Protein AF-A0AAP4Q6Q7-F1 (afdb_monomer)

Secondary structure (DSSP, 8-state):
---EEEEETTEEEEEES-HHHHHHHHHHHHTT-TTEEEEEPPGGGS-HHHHHHHHHHHHHHHHHHHHHHHHH---HHHHHHHHHHHHHHHHHHHHHHHHTT---

Radius of gyration: 18.15 Å; Cα contacts (8 Å, |Δi|>4): 97; chains: 1; bounding box: 39×27×50 Å

Organism: Bacillus thuringiensis (NCBI:txid1428)

Foldseek 3Di:
DWKKAKDAPNHGPDIDPDPVVQVVVCVVCCVPPVRIDIDIDDLVRDDLVRNLVVLVVVLVVLVVVLVVCVVPHPDPPVNPVSVVVSVVSVVVSVVSCVVVVVDD

Mean predicted aligned error: 6.42 Å

Solvent-accessible surface area (backbone atoms only — not comparable to full-atom values): 6035 Å² total; per-residue (Å²): 104,66,44,26,30,38,28,45,94,88,42,76,76,47,77,32,78,44,70,66,59,45,49,53,56,43,59,72,47,42,84,82,36,81,68,58,43,75,44,76,56,54,76,91,74,46,52,75,68,57,42,47,53,34,50,52,44,48,44,49,57,51,48,57,49,50,54,52,43,60,76,73,43,96,54,69,71,71,50,52,62,55,46,53,53,43,53,54,51,49,52,52,50,56,52,50,34,65,73,72,67,60,72,130

Nearest PDB structures (foldseek):
  6wa9-assembly1_M  TM=8.456E-01  e=3.465E+00  Chlamydia pneumoniae
  5j0k-assembly1_A  TM=7.511E-01  e=2.361E+00  synthetic construct
  8cwy-assembly1_R  TM=7.499E-01  e=4.474E+00  synthetic construct
  6b87-assembly2_B-3  TM=9.171E-01  e=9.039E+00  synthetic construct
  6wa9-assembly1_L  TM=6.561E-01  e=5.420E+00  Chlamydia pneumoniae

Sequence (104 aa):
MKKYGIVKNGVILERFSDRDEMKREFIKRREEDRELWGRELKFDELLEDEKLEVMEERLKGIRDFLDFAHENYDGRTIQTHTRIYADELQWSIEHAKRNTGHKK

Structure (mmCIF, N/CA/C/O backbone):
data_AF-A0AAP4Q6Q7-F1
#
_entry.id   AF-A0AAP4Q6Q7-F1
#
loop_
_atom_site.group_PDB
_atom_site.id
_atom_site.type_symbol
_atom_site.label_atom_id
_atom_site.label_alt_id
_atom_site.label_comp_id
_atom_site.label_asym_id
_atom_site.label_entity_id
_atom_site.label_seq_id
_atom_site.pdbx_PDB_ins_code
_atom_site.Cartn_x
_atom_site.Cartn_y
_atom_site.Cartn_z
_atom_site.occupancy
_atom_site.B_iso_or_equiv
_atom_site.auth_seq_id
_atom_site.auth_comp_id
_atom_site.auth_asym_id
_atom_site.auth_atom_id
_atom_site.pdbx_PDB_model_num
ATOM 1 N N . MET A 1 1 ? 5.871 0.354 0.349 1.00 83.75 1 MET A N 1
ATOM 2 C CA . MET A 1 1 ? 5.238 0.925 1.555 1.00 83.75 1 MET A CA 1
ATOM 3 C C . MET A 1 1 ? 4.214 -0.077 2.041 1.00 83.75 1 MET A C 1
ATOM 5 O O . MET A 1 1 ? 3.614 -0.754 1.215 1.00 83.75 1 MET A O 1
ATOM 9 N N . LYS A 1 2 ? 4.083 -0.240 3.355 1.00 89.81 2 LYS A N 1
ATOM 10 C CA . LYS A 1 2 ? 3.107 -1.144 3.973 1.00 89.81 2 LYS A CA 1
ATOM 11 C C . LYS A 1 2 ? 2.123 -0.303 4.769 1.00 89.81 2 LYS A C 1
ATOM 13 O O . LYS A 1 2 ? 2.525 0.718 5.319 1.00 89.81 2 LYS A O 1
ATOM 18 N N . LYS A 1 3 ? 0.871 -0.740 4.829 1.00 94.56 3 LYS A N 1
ATOM 19 C CA . LYS A 1 3 ? -0.172 -0.120 5.645 1.00 94.56 3 LYS A CA 1
ATOM 20 C C . LYS A 1 3 ? -0.489 -1.032 6.817 1.00 94.56 3 LYS A C 1
ATOM 22 O O . LYS A 1 3 ? -0.425 -2.258 6.704 1.00 94.56 3 LYS A O 1
ATOM 27 N N . TYR A 1 4 ? -0.803 -0.431 7.949 1.00 96.38 4 TYR A N 1
ATOM 28 C CA . TYR A 1 4 ? -1.066 -1.134 9.194 1.00 96.38 4 TYR A CA 1
ATOM 29 C C . TYR A 1 4 ? -2.436 -0.740 9.718 1.00 96.38 4 TYR A C 1
ATOM 31 O O . TYR A 1 4 ? -2.946 0.330 9.404 1.00 96.38 4 TYR A O 1
ATOM 39 N N . GLY A 1 5 ? -3.037 -1.598 10.527 1.00 95.69 5 GLY A N 1
ATOM 40 C CA . GLY A 1 5 ? -4.312 -1.294 11.146 1.00 95.69 5 GLY A CA 1
ATOM 41 C C . GLY A 1 5 ? -4.477 -1.965 12.493 1.00 95.69 5 GLY A C 1
ATOM 42 O O . GLY A 1 5 ? -3.873 -3.006 12.773 1.00 95.69 5 GLY A O 1
ATOM 43 N N . ILE A 1 6 ? -5.316 -1.343 13.314 1.00 95.50 6 ILE A N 1
ATOM 44 C CA . ILE A 1 6 ? -5.834 -1.925 14.548 1.00 95.50 6 ILE A CA 1
ATOM 45 C C . ILE A 1 6 ? -7.197 -2.529 14.224 1.00 95.50 6 ILE A C 1
ATOM 47 O O . ILE A 1 6 ? -8.068 -1.870 13.654 1.00 95.50 6 ILE A O 1
ATOM 51 N N . VAL A 1 7 ? -7.367 -3.800 14.568 1.00 94.06 7 VAL A N 1
ATOM 52 C CA . VAL A 1 7 ? -8.500 -4.628 14.161 1.00 94.06 7 VAL A CA 1
ATOM 53 C C . VAL A 1 7 ? -9.146 -5.241 15.397 1.00 94.06 7 VAL A C 1
ATOM 55 O O . VAL A 1 7 ? -8.444 -5.690 16.302 1.00 94.06 7 VAL A O 1
ATOM 58 N N . LYS A 1 8 ? -10.478 -5.306 15.418 1.00 92.75 8 LYS A N 1
ATOM 59 C CA . LYS A 1 8 ? -11.259 -6.020 16.435 1.00 92.75 8 LYS A CA 1
ATOM 60 C C . LYS A 1 8 ? -12.290 -6.900 15.750 1.00 92.75 8 LYS A C 1
ATOM 62 O O . LYS A 1 8 ? -13.054 -6.405 14.928 1.00 92.75 8 LYS A O 1
ATOM 67 N N . ASN A 1 9 ? -12.310 -8.195 16.063 1.00 89.44 9 ASN A N 1
ATOM 68 C CA . ASN A 1 9 ? -13.281 -9.146 15.499 1.00 89.44 9 ASN A CA 1
ATOM 69 C C . ASN A 1 9 ? -13.386 -9.079 13.958 1.00 89.44 9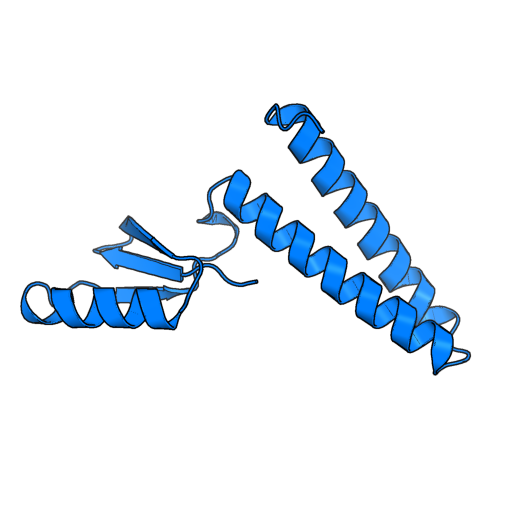 ASN A C 1
ATOM 71 O O . ASN A 1 9 ? -14.467 -9.155 13.386 1.00 89.44 9 ASN A O 1
ATOM 75 N N . GLY A 1 10 ? -12.246 -8.890 13.283 1.00 85.00 10 GLY A N 1
ATOM 76 C CA . GLY A 1 10 ? -12.166 -8.768 11.822 1.00 85.00 10 GLY A CA 1
ATOM 77 C C . GLY A 1 10 ? -12.479 -7.376 11.256 1.00 85.00 10 GLY A C 1
ATOM 78 O O . GLY A 1 10 ? -12.231 -7.147 10.077 1.00 85.00 10 GLY A O 1
ATOM 79 N N . VAL A 1 11 ? -12.949 -6.430 12.072 1.00 91.31 11 VAL A N 1
ATOM 80 C CA . VAL A 1 11 ? -13.248 -5.052 11.657 1.00 91.31 11 VAL A CA 1
ATOM 81 C C . VAL A 1 11 ? -12.031 -4.158 11.862 1.00 91.31 11 VAL A C 1
ATOM 83 O O . VAL A 1 11 ? -11.473 -4.101 12.958 1.00 91.31 11 VAL A O 1
ATOM 86 N N . ILE A 1 12 ? -11.627 -3.442 10.811 1.00 94.88 12 ILE A N 1
ATOM 87 C CA . ILE A 1 12 ? -10.550 -2.447 10.870 1.00 94.88 12 ILE A CA 1
ATOM 88 C C . ILE A 1 12 ? -11.099 -1.194 11.544 1.00 94.88 12 ILE A C 1
ATOM 90 O O . ILE A 1 12 ? -11.974 -0.527 10.994 1.00 94.88 12 ILE A O 1
ATOM 94 N N . LEU A 1 13 ? -10.585 -0.887 12.731 1.00 93.94 13 LEU A N 1
ATOM 95 C CA . LEU A 1 13 ? -10.996 0.280 13.508 1.00 93.94 13 LEU A CA 1
ATOM 96 C C . LEU A 1 13 ? -10.212 1.526 13.101 1.00 93.94 13 LEU A C 1
ATOM 98 O O . LEU A 1 13 ? -10.777 2.611 13.018 1.00 93.94 13 LEU A O 1
ATOM 102 N N . GLU A 1 14 ? -8.916 1.368 12.838 1.00 94.38 14 GLU A N 1
ATOM 103 C CA . GLU A 1 14 ? -8.021 2.480 12.525 1.00 94.38 14 GLU A CA 1
ATOM 104 C C . GLU A 1 14 ? -6.886 2.021 11.609 1.00 94.38 14 GLU A C 1
ATOM 106 O O . GLU A 1 14 ? -6.464 0.861 11.677 1.00 94.38 14 GLU A O 1
ATOM 111 N N . ARG A 1 15 ? -6.416 2.925 10.742 1.00 95.50 15 ARG A N 1
ATOM 112 C CA . ARG A 1 15 ? -5.398 2.678 9.712 1.00 95.50 15 ARG A CA 1
ATOM 113 C C . ARG A 1 15 ? -4.203 3.599 9.919 1.00 95.50 15 ARG A C 1
ATOM 115 O O . ARG A 1 15 ? -4.370 4.749 10.306 1.00 95.50 15 ARG A O 1
ATOM 122 N N . PHE A 1 16 ? -3.015 3.089 9.624 1.00 95.06 16 PHE A N 1
ATOM 123 C CA . PHE A 1 16 ? -1.742 3.759 9.853 1.00 95.06 16 PHE A CA 1
ATOM 124 C C . PHE A 1 16 ? -0.789 3.532 8.681 1.00 95.06 16 PHE A C 1
ATOM 126 O O . PHE A 1 16 ? -0.664 2.421 8.153 1.00 95.06 16 PHE A O 1
ATOM 133 N N . SER A 1 17 ? -0.053 4.582 8.328 1.00 93.06 17 SER A N 1
ATOM 134 C CA . SER A 1 17 ? 1.063 4.509 7.378 1.00 93.06 17 SER A CA 1
ATOM 135 C C . SER A 1 17 ? 2.371 4.074 8.048 1.00 93.06 17 SER A C 1
ATOM 137 O O . SER A 1 17 ? 3.242 3.517 7.382 1.00 93.06 17 SER A O 1
ATOM 139 N N . ASP A 1 18 ? 2.500 4.295 9.359 1.00 93.50 18 ASP A N 1
ATOM 140 C CA . ASP A 1 18 ? 3.697 4.000 10.145 1.00 93.50 18 ASP A CA 1
ATOM 141 C C . ASP A 1 18 ? 3.453 2.857 11.149 1.00 93.50 18 ASP A C 1
ATOM 143 O O . ASP A 1 18 ? 2.441 2.799 11.856 1.00 93.50 18 ASP A O 1
ATOM 147 N N . ARG A 1 19 ? 4.397 1.911 11.209 1.00 92.62 19 ARG A N 1
ATOM 148 C CA . ARG A 1 19 ? 4.283 0.727 12.071 1.00 92.62 19 ARG A CA 1
ATOM 149 C C . ARG A 1 19 ? 4.424 1.072 13.550 1.00 92.62 19 ARG A C 1
ATOM 151 O O . ARG A 1 19 ? 3.778 0.438 14.385 1.00 92.62 19 ARG A O 1
ATOM 158 N N . ASP A 1 20 ? 5.313 1.995 13.879 1.00 94.12 20 ASP A N 1
ATOM 159 C CA . ASP A 1 20 ? 5.637 2.358 15.253 1.00 94.12 20 ASP A CA 1
ATOM 160 C C . ASP A 1 20 ? 4.575 3.292 15.836 1.00 94.12 20 ASP A C 1
ATOM 162 O O . ASP A 1 20 ? 4.255 3.202 17.021 1.00 94.12 20 ASP A O 1
ATOM 166 N N . GLU A 1 21 ? 3.946 4.125 15.010 1.00 95.06 21 GLU A N 1
ATOM 167 C CA . GLU A 1 21 ? 2.698 4.811 15.344 1.00 95.06 21 GLU A CA 1
ATOM 168 C C . GLU A 1 21 ? 1.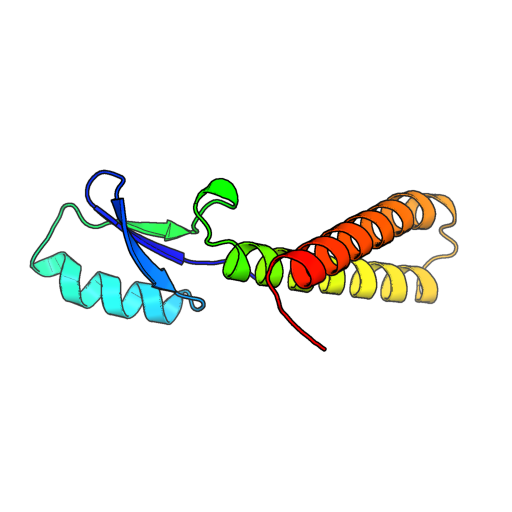581 3.818 15.683 1.00 95.06 21 GLU A C 1
ATOM 170 O O . GLU A 1 21 ? 1.057 3.861 16.797 1.00 95.06 21 GLU A O 1
ATOM 175 N N . MET A 1 22 ? 1.304 2.855 14.795 1.00 95.62 22 MET A N 1
ATOM 176 C CA . MET A 1 22 ? 0.296 1.822 15.050 1.00 95.62 22 MET A CA 1
ATOM 177 C C . MET A 1 22 ? 0.581 1.063 16.349 1.00 95.62 22 MET A C 1
ATOM 179 O O . MET A 1 22 ? -0.319 0.862 17.160 1.00 95.62 22 MET A O 1
ATOM 183 N N . LYS A 1 23 ? 1.838 0.666 16.591 1.00 93.50 23 LYS A N 1
ATOM 184 C CA . LYS A 1 23 ? 2.224 -0.025 17.830 1.00 93.50 23 LYS A CA 1
ATOM 185 C C . LYS A 1 23 ? 1.977 0.826 19.070 1.00 93.50 23 LYS A C 1
ATOM 187 O O . LYS A 1 23 ? 1.521 0.285 20.073 1.00 93.50 23 LYS A O 1
ATOM 192 N N . ARG A 1 24 ? 2.290 2.125 19.027 1.00 93.56 24 ARG A N 1
ATOM 193 C CA . ARG A 1 24 ? 2.052 3.035 20.157 1.00 93.56 24 ARG A CA 1
ATOM 194 C C . ARG A 1 24 ? 0.563 3.135 20.471 1.00 93.56 24 ARG A C 1
ATOM 196 O O . ARG A 1 24 ? 0.194 2.984 21.631 1.00 93.56 24 ARG A O 1
ATOM 203 N N . GLU A 1 25 ? -0.279 3.318 19.459 1.00 92.44 25 GLU A N 1
ATOM 204 C CA . GLU A 1 25 ? -1.736 3.365 19.643 1.00 92.44 25 GLU A CA 1
ATOM 205 C C . GLU A 1 25 ? -2.312 2.023 20.098 1.00 92.44 25 GLU A C 1
ATOM 207 O O . GLU A 1 25 ? -3.144 1.970 21.003 1.00 92.44 25 GLU A O 1
ATOM 212 N N . PHE A 1 26 ? -1.807 0.921 19.548 1.00 92.19 26 PHE A N 1
ATOM 213 C CA . PHE A 1 26 ? -2.191 -0.423 19.958 1.00 92.19 26 PHE A CA 1
ATOM 214 C C . PHE A 1 26 ? -1.877 -0.683 21.436 1.00 92.19 26 PHE A C 1
ATOM 216 O O . PHE A 1 26 ? -2.740 -1.157 22.169 1.00 92.19 26 PHE A O 1
ATOM 223 N N . ILE A 1 27 ? -0.665 -0.347 21.892 1.00 90.56 27 ILE A N 1
ATOM 224 C CA . ILE A 1 27 ? -0.242 -0.558 23.284 1.00 90.56 27 ILE A CA 1
ATOM 225 C C . ILE A 1 27 ? -1.123 0.234 24.254 1.00 90.56 27 ILE A C 1
ATOM 227 O O . ILE A 1 27 ? -1.548 -0.332 25.256 1.00 90.56 27 ILE A O 1
ATOM 231 N N . LYS A 1 28 ? -1.453 1.494 23.934 1.00 90.75 28 LYS A N 1
ATOM 232 C CA . LYS A 1 28 ? -2.324 2.332 24.777 1.00 90.75 28 LYS A CA 1
ATOM 233 C C . LYS A 1 28 ? -3.706 1.714 25.001 1.00 90.75 28 LYS A C 1
ATOM 235 O O . LYS A 1 28 ? -4.247 1.829 26.089 1.00 90.75 28 LYS A O 1
ATOM 240 N N . ARG A 1 29 ? -4.280 1.074 23.978 1.00 86.19 29 ARG A N 1
ATOM 241 C CA . ARG A 1 29 ? -5.665 0.564 24.015 1.00 86.19 29 ARG A CA 1
ATOM 242 C C . ARG A 1 29 ? -5.770 -0.894 24.459 1.00 86.19 29 ARG A C 1
ATOM 244 O O . ARG A 1 29 ? -6.826 -1.332 24.905 1.00 86.19 29 ARG A O 1
ATOM 251 N N . ARG A 1 30 ? -4.682 -1.662 24.354 1.00 84.50 30 ARG A N 1
ATOM 252 C CA . ARG A 1 30 ? -4.671 -3.100 24.669 1.00 84.50 30 ARG A CA 1
ATOM 253 C C . ARG A 1 30 ? -4.948 -3.404 26.144 1.00 84.50 30 ARG A C 1
ATOM 255 O O . ARG A 1 30 ? -5.412 -4.499 26.454 1.00 84.50 30 ARG A O 1
ATOM 262 N N . GLU A 1 31 ? -4.649 -2.475 27.049 1.00 80.00 31 GLU A N 1
ATOM 263 C CA . GLU A 1 31 ? -4.951 -2.654 28.476 1.00 80.00 31 GLU A CA 1
ATOM 264 C C . GLU A 1 31 ? -6.463 -2.685 28.746 1.00 80.00 31 GLU A C 1
ATOM 266 O O . GLU A 1 31 ? -6.911 -3.418 29.628 1.00 80.00 31 GLU A O 1
ATOM 271 N N . GLU A 1 32 ? -7.247 -1.972 27.934 1.00 81.06 32 GLU A N 1
ATOM 272 C CA . GLU A 1 32 ? -8.704 -1.859 28.060 1.00 81.06 32 GLU A CA 1
ATOM 273 C C . GLU A 1 32 ? -9.451 -2.901 27.212 1.00 81.06 32 GLU A C 1
ATOM 275 O O . GLU A 1 32 ? -10.527 -3.358 27.596 1.00 81.06 32 GLU A O 1
ATOM 280 N N . ASP A 1 33 ? -8.873 -3.324 26.082 1.00 83.75 33 ASP A N 1
ATOM 281 C CA . ASP A 1 33 ? -9.517 -4.240 25.140 1.00 83.75 33 ASP A CA 1
ATOM 282 C C . ASP A 1 33 ? -8.554 -5.327 24.639 1.00 83.75 33 ASP A C 1
ATOM 284 O O . ASP A 1 33 ? -7.723 -5.134 23.745 1.00 83.75 33 ASP A O 1
ATOM 288 N N . ARG A 1 34 ? -8.689 -6.518 25.235 1.00 79.50 34 ARG A N 1
ATOM 289 C CA . ARG A 1 34 ? -7.854 -7.692 24.936 1.00 79.50 34 ARG A CA 1
ATOM 290 C C . ARG A 1 34 ? -8.142 -8.320 23.570 1.00 79.50 34 ARG A C 1
ATOM 292 O O . ARG A 1 34 ? -7.347 -9.149 23.133 1.00 79.50 34 ARG A O 1
ATOM 299 N N . GLU A 1 35 ? -9.245 -7.957 22.913 1.00 86.38 35 GLU A N 1
ATOM 300 C CA . GLU A 1 35 ? -9.613 -8.472 21.587 1.00 86.38 35 GLU A CA 1
ATOM 301 C C . GLU A 1 35 ? -9.005 -7.656 20.438 1.00 86.38 35 GLU A C 1
ATOM 303 O O . GLU A 1 35 ? -9.173 -8.018 19.271 1.00 86.38 35 GLU A O 1
ATOM 308 N N . LEU A 1 36 ? -8.301 -6.561 20.743 1.00 91.00 36 LEU A N 1
ATOM 309 C CA . LEU A 1 36 ? -7.605 -5.764 19.742 1.00 91.00 36 LEU A CA 1
ATOM 310 C C . LEU A 1 36 ? -6.375 -6.493 19.199 1.00 91.00 36 LEU A C 1
ATOM 312 O O . LEU A 1 36 ? -5.584 -7.080 19.943 1.00 91.00 36 LEU A O 1
ATOM 316 N N . TRP A 1 37 ? -6.148 -6.337 17.896 1.00 91.25 37 TRP A N 1
ATOM 317 C CA . TRP A 1 37 ? -4.959 -6.823 17.202 1.00 91.25 37 TRP A CA 1
ATOM 318 C C . TRP A 1 37 ? -4.406 -5.756 16.263 1.00 91.25 37 TRP A C 1
ATOM 320 O O . TRP A 1 37 ? -5.118 -5.251 15.399 1.00 91.25 37 TRP A O 1
ATOM 330 N N . GLY A 1 38 ? -3.118 -5.441 16.394 1.00 92.69 38 GLY A N 1
ATOM 331 C CA . GLY A 1 38 ? -2.384 -4.640 15.414 1.00 92.69 38 GLY A CA 1
ATOM 332 C C . GLY A 1 38 ? -1.736 -5.530 14.354 1.00 92.69 38 GLY A C 1
ATOM 333 O O . GLY A 1 38 ? -1.003 -6.459 14.702 1.00 92.69 38 GLY A O 1
ATOM 334 N N . ARG A 1 39 ? -1.967 -5.260 13.064 1.00 94.25 39 ARG A N 1
ATOM 335 C CA . ARG A 1 39 ? -1.338 -6.015 11.965 1.00 94.25 39 ARG A CA 1
ATOM 336 C C . ARG A 1 39 ? -1.114 -5.185 10.708 1.00 94.25 39 ARG A C 1
ATOM 338 O O . ARG A 1 39 ? -1.651 -4.096 10.557 1.00 94.25 39 ARG A O 1
ATOM 345 N N . GLU A 1 40 ? -0.317 -5.735 9.800 1.00 96.00 40 GLU A N 1
ATOM 346 C CA . GLU A 1 40 ? -0.257 -5.269 8.415 1.00 96.00 40 GLU A CA 1
ATOM 347 C C . GLU A 1 40 ? -1.591 -5.573 7.714 1.00 96.00 40 GLU A C 1
ATOM 349 O O . GLU A 1 40 ? -2.172 -6.654 7.893 1.00 96.00 40 GLU A O 1
ATOM 354 N N . LEU A 1 41 ? -2.092 -4.597 6.962 1.00 95.38 41 LEU A N 1
ATOM 355 C CA . LEU A 1 41 ? -3.307 -4.729 6.166 1.00 95.38 41 LEU A CA 1
ATOM 356 C C . LEU A 1 41 ? -2.969 -5.369 4.821 1.00 95.38 41 LEU A C 1
ATOM 358 O O . LEU A 1 41 ? -1.954 -5.043 4.201 1.00 95.38 41 LEU A O 1
ATOM 362 N N . LYS A 1 42 ? -3.816 -6.297 4.378 1.00 94.25 42 LYS A N 1
ATOM 363 C CA . LYS A 1 42 ? -3.710 -6.894 3.047 1.00 94.25 42 LYS A CA 1
ATOM 364 C C . LYS A 1 42 ? -4.203 -5.904 1.998 1.00 94.25 42 LYS A C 1
ATOM 366 O O . LYS A 1 42 ? -4.975 -5.004 2.303 1.00 94.25 42 LYS A O 1
ATOM 371 N N . PHE A 1 43 ? -3.783 -6.091 0.750 1.00 92.06 43 PHE A N 1
ATOM 372 C CA . PHE A 1 43 ? -4.105 -5.166 -0.339 1.00 92.06 43 PHE A CA 1
ATOM 373 C C . PHE A 1 43 ? -5.617 -5.009 -0.591 1.00 92.06 43 PHE A C 1
ATOM 375 O O . PHE A 1 43 ? -6.078 -3.922 -0.918 1.00 92.06 43 PHE A O 1
ATOM 382 N N . ASP A 1 44 ? -6.399 -6.072 -0.402 1.00 93.69 44 ASP A N 1
ATOM 383 C CA . ASP A 1 44 ? -7.863 -6.086 -0.521 1.00 93.69 44 ASP A CA 1
ATOM 384 C C . ASP A 1 44 ? -8.589 -5.383 0.640 1.00 93.69 44 ASP A C 1
ATOM 386 O O . ASP A 1 44 ? -9.770 -5.067 0.527 1.00 93.69 44 ASP A O 1
ATOM 390 N N . GLU A 1 45 ? -7.880 -5.093 1.728 1.00 93.94 45 GLU A N 1
ATOM 391 C CA . GLU A 1 45 ? -8.394 -4.413 2.923 1.00 93.94 45 GLU A CA 1
ATOM 392 C C . GLU A 1 45 ? -8.097 -2.906 2.933 1.00 93.94 45 GLU A C 1
ATOM 394 O O . GLU A 1 45 ? -8.577 -2.170 3.805 1.00 93.94 45 GLU A O 1
ATOM 399 N N . LEU A 1 46 ? -7.286 -2.459 1.974 1.00 93.75 46 LEU A N 1
ATOM 400 C CA . LEU A 1 46 ? -6.904 -1.067 1.791 1.00 93.75 46 LEU A CA 1
ATOM 401 C C . LEU A 1 46 ? -8.018 -0.274 1.112 1.00 93.75 46 LEU A C 1
ATOM 403 O O . LEU A 1 46 ? -8.771 -0.794 0.282 1.00 93.75 46 LEU A O 1
ATOM 407 N N . LEU A 1 47 ? -8.081 1.011 1.439 1.00 92.69 47 LEU A N 1
ATOM 408 C CA . LEU A 1 47 ? -8.863 1.981 0.682 1.00 92.69 47 LEU A CA 1
ATOM 409 C C . LEU A 1 47 ? -8.230 2.217 -0.702 1.00 92.69 47 LEU A C 1
ATOM 411 O O . LEU A 1 47 ? -7.066 1.893 -0.930 1.00 92.69 47 LEU A O 1
ATOM 415 N N . GLU A 1 48 ? -8.997 2.743 -1.660 1.00 91.06 48 GLU A N 1
ATOM 416 C CA . GLU A 1 48 ? -8.527 2.912 -3.048 1.00 91.06 48 GLU A CA 1
ATOM 417 C C . GLU A 1 48 ? -7.315 3.855 -3.166 1.00 91.06 48 GLU A C 1
ATOM 419 O O . GLU A 1 48 ? -6.404 3.603 -3.953 1.00 91.06 48 GLU A O 1
ATOM 424 N N . ASP A 1 49 ? -7.265 4.906 -2.351 1.00 89.94 49 ASP A N 1
ATOM 425 C CA . ASP A 1 49 ? -6.120 5.811 -2.217 1.00 89.94 49 ASP A CA 1
ATOM 426 C C . ASP A 1 49 ? -4.902 5.107 -1.600 1.00 89.94 49 ASP A C 1
ATOM 428 O O . ASP A 1 49 ? -3.793 5.204 -2.120 1.00 89.94 49 ASP A O 1
ATOM 432 N N . GLU A 1 50 ? -5.101 4.306 -0.555 1.00 92.38 50 GLU A N 1
ATOM 433 C CA . GLU A 1 50 ? -4.026 3.519 0.059 1.00 92.38 50 GLU A CA 1
ATOM 434 C C . GLU A 1 50 ? -3.465 2.451 -0.891 1.00 92.38 50 GLU A C 1
ATOM 436 O O . GLU A 1 50 ? -2.252 2.221 -0.923 1.00 92.38 50 GLU A O 1
ATOM 441 N N . LYS A 1 51 ? -4.329 1.797 -1.680 1.00 93.62 51 LYS A N 1
ATOM 442 C CA . LYS A 1 51 ? -3.907 0.877 -2.747 1.00 93.62 51 LYS A CA 1
ATOM 443 C C . LYS A 1 51 ? -3.031 1.607 -3.750 1.00 93.62 51 LYS A C 1
ATOM 445 O O . LYS A 1 51 ? -1.975 1.088 -4.113 1.00 93.62 51 LYS A O 1
ATOM 450 N N . LEU A 1 52 ? -3.453 2.800 -4.166 1.00 93.06 52 LEU A N 1
ATOM 451 C CA . LEU A 1 52 ? -2.720 3.620 -5.118 1.00 93.06 52 LEU A CA 1
ATOM 452 C C . LEU A 1 52 ? -1.324 3.970 -4.590 1.00 93.06 52 LEU A C 1
ATOM 454 O O . LEU A 1 52 ? -0.345 3.720 -5.287 1.00 93.06 52 LEU A O 1
ATOM 458 N N . GLU A 1 53 ? -1.211 4.438 -3.347 1.00 92.75 53 GLU A N 1
ATOM 459 C CA . GLU A 1 53 ? 0.084 4.734 -2.715 1.00 92.75 53 GLU A CA 1
ATOM 460 C C . GLU A 1 53 ? 1.002 3.500 -2.653 1.00 92.75 53 GLU A C 1
ATOM 462 O O . GLU A 1 53 ? 2.197 3.567 -2.953 1.00 92.75 53 GLU A O 1
ATOM 467 N N . VAL A 1 54 ? 0.453 2.335 -2.289 1.00 93.69 54 VAL A N 1
ATOM 468 C CA . VAL A 1 54 ? 1.219 1.080 -2.245 1.00 93.69 54 VAL A CA 1
ATOM 469 C C . VAL A 1 54 ? 1.698 0.676 -3.641 1.00 93.69 54 VAL A C 1
ATOM 471 O O . VAL A 1 54 ? 2.843 0.237 -3.789 1.00 93.69 54 VAL A O 1
ATOM 474 N N . MET A 1 55 ? 0.851 0.833 -4.662 1.00 94.56 55 MET A N 1
ATOM 475 C C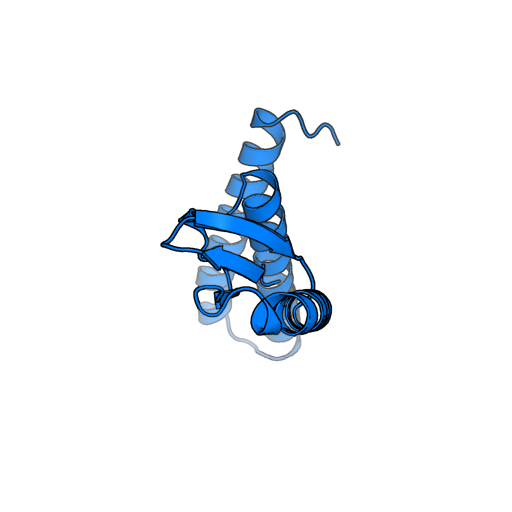A . MET A 1 55 ? 1.202 0.569 -6.058 1.00 94.56 55 MET A CA 1
ATOM 476 C C . MET A 1 55 ? 2.298 1.519 -6.554 1.00 94.56 55 MET A C 1
ATOM 478 O O . MET A 1 55 ? 3.244 1.061 -7.193 1.00 94.56 55 MET A O 1
ATOM 482 N N . GLU A 1 56 ? 2.224 2.809 -6.228 1.00 94.88 56 GLU A N 1
ATOM 483 C CA . GLU A 1 56 ? 3.239 3.807 -6.590 1.00 94.88 56 GLU A CA 1
ATOM 484 C C . GLU A 1 56 ? 4.602 3.504 -5.979 1.00 94.88 56 GLU A C 1
ATOM 486 O O . GLU A 1 56 ? 5.612 3.488 -6.683 1.00 94.88 56 GLU A O 1
ATOM 491 N N . GLU A 1 57 ? 4.639 3.189 -4.686 1.00 94.44 57 GLU A N 1
ATOM 492 C CA . GLU A 1 57 ? 5.890 2.840 -4.019 1.00 94.44 57 GLU A CA 1
ATOM 493 C C . GLU A 1 57 ? 6.459 1.518 -4.560 1.00 94.44 57 GLU A C 1
ATOM 495 O O . GLU A 1 57 ? 7.675 1.342 -4.674 1.00 94.44 57 GLU A O 1
ATOM 500 N N . ARG A 1 58 ? 5.589 0.571 -4.937 1.00 94.12 58 ARG A N 1
ATOM 501 C CA . ARG A 1 58 ? 6.014 -0.669 -5.595 1.00 94.12 58 ARG A CA 1
ATOM 502 C C . ARG A 1 58 ? 6.619 -0.387 -6.969 1.00 94.12 58 ARG A C 1
ATOM 504 O O . ARG A 1 58 ? 7.666 -0.956 -7.271 1.00 94.12 58 ARG A O 1
ATOM 511 N N . LEU A 1 59 ? 5.999 0.484 -7.765 1.00 95.75 59 LEU A N 1
ATOM 512 C CA . LEU A 1 59 ? 6.520 0.916 -9.063 1.00 95.75 59 LEU A CA 1
ATOM 513 C C . LEU A 1 59 ? 7.888 1.581 -8.913 1.00 95.75 59 LEU A C 1
ATOM 515 O O . LEU A 1 59 ? 8.812 1.236 -9.648 1.00 95.75 59 LEU A O 1
ATOM 519 N N . LYS A 1 60 ? 8.031 2.482 -7.936 1.00 95.50 60 LYS A N 1
ATOM 520 C CA . LYS A 1 60 ? 9.305 3.130 -7.621 1.00 95.50 60 LYS A CA 1
ATOM 521 C C . LYS A 1 60 ? 10.399 2.098 -7.345 1.00 95.50 60 LYS A C 1
ATOM 523 O O . LYS A 1 60 ? 11.414 2.107 -8.025 1.00 95.50 60 LYS A O 1
ATOM 528 N N . GLY A 1 61 ? 10.152 1.139 -6.451 1.00 92.81 61 GLY A N 1
ATOM 529 C CA . GLY A 1 61 ? 11.140 0.102 -6.138 1.00 92.81 61 GLY A CA 1
ATOM 530 C C . GLY A 1 61 ? 11.521 -0.787 -7.331 1.00 92.81 61 GLY A C 1
ATOM 531 O O . GLY A 1 61 ? 12.662 -1.233 -7.424 1.00 92.81 61 GLY A O 1
ATOM 532 N N . ILE A 1 62 ? 10.594 -1.043 -8.262 1.00 92.50 62 ILE A N 1
ATOM 533 C CA . ILE A 1 62 ? 10.896 -1.791 -9.495 1.00 92.50 62 ILE A CA 1
ATOM 534 C C . ILE A 1 62 ? 11.781 -0.962 -10.427 1.00 92.50 62 ILE A C 1
ATOM 536 O O . ILE A 1 62 ? 12.714 -1.505 -11.012 1.00 92.50 62 ILE A O 1
ATOM 540 N N . ARG A 1 63 ? 11.509 0.340 -10.556 1.00 91.94 63 ARG A N 1
ATOM 541 C CA . ARG A 1 63 ? 12.320 1.252 -11.370 1.00 91.94 63 ARG A CA 1
ATOM 542 C C . ARG A 1 63 ? 13.719 1.427 -10.801 1.00 91.94 63 ARG A C 1
ATOM 544 O O . ARG A 1 63 ? 14.668 1.223 -11.542 1.00 91.94 63 ARG A O 1
ATOM 551 N N . ASP A 1 64 ? 13.841 1.6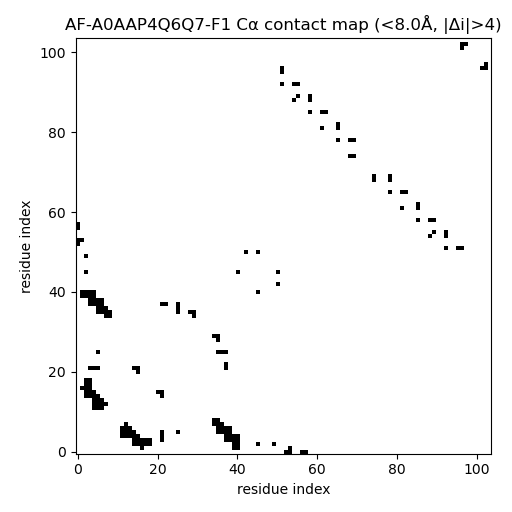54 -9.495 1.00 91.75 64 ASP A N 1
ATOM 552 C CA . ASP A 1 64 ? 15.139 1.748 -8.818 1.00 91.75 64 ASP A CA 1
ATOM 553 C C . ASP A 1 64 ? 15.975 0.474 -9.056 1.00 91.75 64 ASP A C 1
ATOM 555 O O . ASP A 1 64 ? 17.173 0.535 -9.334 1.00 91.75 64 ASP A O 1
ATOM 559 N N . PHE A 1 65 ? 15.337 -0.703 -9.013 1.00 89.06 65 PHE A N 1
ATOM 560 C CA . PHE A 1 65 ? 15.991 -1.967 -9.352 1.00 89.06 65 PHE A CA 1
ATOM 561 C C . PHE A 1 65 ? 16.393 -2.058 -10.832 1.00 89.06 65 PHE A C 1
ATOM 563 O O . PHE A 1 65 ? 17.479 -2.548 -11.135 1.00 89.06 65 PHE A O 1
ATOM 570 N N . LEU A 1 66 ? 15.533 -1.623 -11.756 1.00 87.56 66 LEU A N 1
ATOM 571 C CA . LEU A 1 66 ? 15.822 -1.623 -13.192 1.00 87.56 66 LEU A CA 1
ATOM 572 C C . LEU A 1 66 ? 16.973 -0.678 -13.548 1.00 87.56 66 LEU A C 1
ATOM 574 O O . LEU A 1 66 ? 17.814 -1.061 -14.360 1.00 87.56 66 LEU A O 1
ATOM 578 N N . ASP A 1 67 ? 17.020 0.504 -12.936 1.00 86.56 67 ASP A N 1
ATOM 579 C CA . ASP A 1 67 ? 18.088 1.489 -13.110 1.00 86.56 67 ASP A CA 1
ATOM 580 C C . ASP A 1 67 ? 19.411 0.917 -12.588 1.00 86.56 67 ASP A C 1
ATOM 582 O O . ASP A 1 67 ? 20.388 0.824 -13.335 1.00 86.56 67 ASP A O 1
ATOM 586 N N . PHE A 1 68 ? 19.409 0.372 -11.364 1.00 86.00 68 PHE A N 1
ATOM 587 C CA . PHE A 1 68 ? 20.562 -0.343 -10.814 1.00 86.00 68 PHE A CA 1
ATOM 588 C C . PHE A 1 68 ? 21.016 -1.497 -11.722 1.00 86.00 68 PHE A C 1
ATOM 590 O O . PHE A 1 68 ? 22.206 -1.658 -11.994 1.00 86.00 68 PHE A O 1
ATOM 597 N N . ALA A 1 69 ? 20.082 -2.309 -12.223 1.00 83.94 69 ALA A N 1
ATOM 598 C CA . ALA A 1 69 ? 20.401 -3.445 -13.078 1.00 83.94 69 ALA A CA 1
ATOM 599 C C . ALA A 1 69 ? 20.947 -3.021 -14.449 1.00 83.94 69 ALA A C 1
ATOM 601 O O . ALA A 1 69 ? 21.756 -3.747 -15.024 1.00 83.94 69 ALA A O 1
ATOM 602 N N . HIS A 1 70 ? 20.502 -1.879 -14.978 1.00 78.50 70 HIS A N 1
ATOM 603 C CA . HIS A 1 70 ? 20.998 -1.315 -16.230 1.00 78.50 70 HIS A CA 1
ATOM 604 C C . HIS A 1 70 ? 22.445 -0.832 -16.106 1.00 78.50 70 HIS A C 1
ATOM 606 O O . HIS A 1 70 ? 23.245 -1.081 -17.004 1.00 78.50 70 HIS A O 1
ATOM 612 N N . GLU A 1 71 ? 22.789 -0.199 -14.984 1.00 81.31 71 GLU A N 1
ATOM 613 C CA . GLU A 1 71 ? 24.140 0.306 -14.717 1.00 81.31 71 GLU A CA 1
ATOM 614 C C . GLU A 1 71 ? 25.148 -0.809 -14.399 1.00 81.31 71 GLU A C 1
ATOM 616 O O . GLU A 1 71 ? 26.336 -0.664 -14.685 1.00 81.31 71 GLU A O 1
ATOM 621 N N . ASN A 1 72 ? 24.690 -1.926 -13.818 1.00 79.38 72 ASN A N 1
ATOM 622 C CA . ASN A 1 72 ? 25.573 -2.939 -13.225 1.00 79.38 72 ASN A CA 1
ATOM 623 C C . ASN A 1 72 ? 25.602 -4.293 -13.959 1.00 79.38 72 ASN A C 1
ATOM 625 O O . ASN A 1 72 ? 26.452 -5.127 -13.641 1.00 79.38 72 ASN A O 1
ATOM 629 N N . TY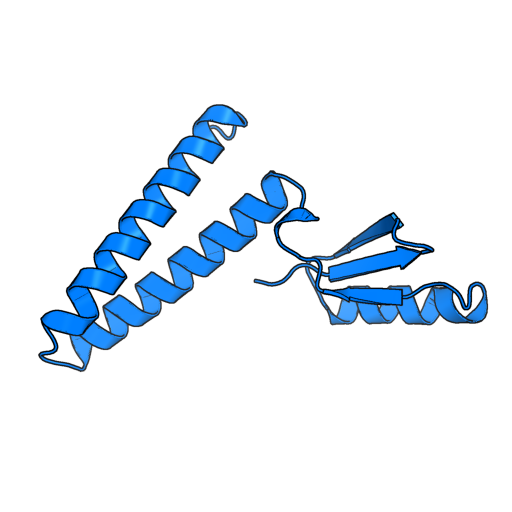R A 1 73 ? 24.712 -4.550 -14.927 1.00 71.06 73 TYR A N 1
ATOM 630 C CA . TYR A 1 73 ? 24.647 -5.841 -15.626 1.00 71.06 7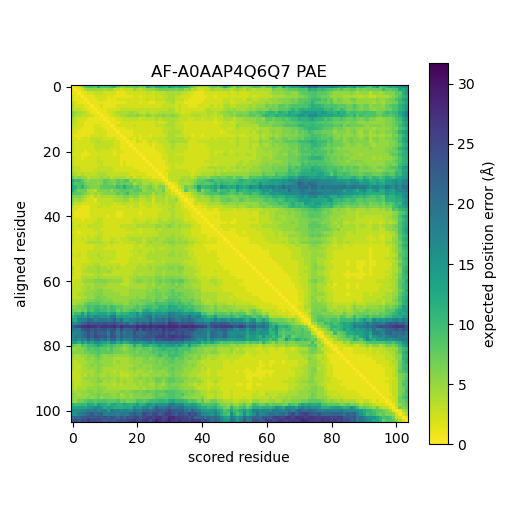3 TYR A CA 1
ATOM 631 C C . TYR A 1 73 ? 24.330 -5.695 -17.124 1.00 71.06 73 TYR A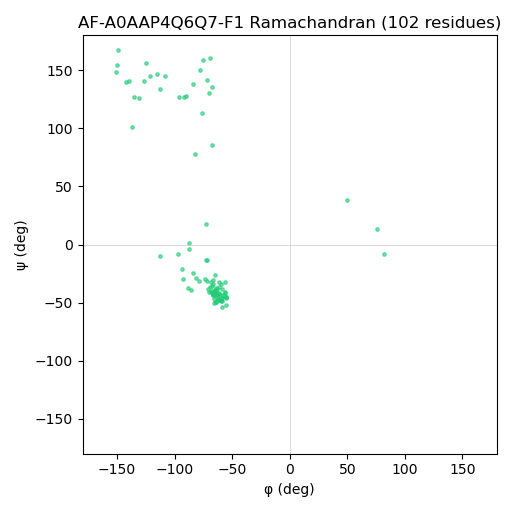 C 1
ATOM 633 O O . TYR A 1 73 ? 23.406 -4.988 -17.515 1.00 71.06 73 TYR A O 1
ATOM 641 N N . ASP A 1 74 ? 24.986 -6.503 -17.967 1.00 65.25 74 ASP A N 1
ATOM 642 C CA . ASP A 1 74 ? 24.725 -6.632 -19.423 1.00 65.25 74 ASP A CA 1
ATOM 643 C C . ASP A 1 74 ? 23.402 -7.402 -19.733 1.00 65.25 74 ASP A C 1
ATOM 645 O O . ASP A 1 74 ? 23.169 -7.957 -20.809 1.00 65.25 74 ASP A O 1
ATOM 649 N N . GLY A 1 75 ? 22.529 -7.515 -18.723 1.00 56.19 75 GLY A N 1
ATOM 650 C CA . GLY A 1 75 ? 21.477 -8.521 -18.574 1.00 56.19 75 GLY A CA 1
ATOM 651 C C . GLY A 1 75 ? 20.190 -8.225 -19.339 1.00 56.19 75 GLY A C 1
ATOM 652 O O . GLY A 1 75 ? 19.173 -7.868 -18.744 1.00 56.19 75 GLY A O 1
ATOM 653 N N . ARG A 1 76 ? 20.198 -8.464 -20.653 1.00 60.12 76 ARG A N 1
ATOM 654 C CA . ARG A 1 76 ? 19.056 -8.212 -21.556 1.00 60.12 76 ARG A CA 1
ATOM 655 C C . ARG A 1 76 ? 17.747 -8.918 -21.159 1.00 60.12 76 ARG A C 1
ATOM 657 O O . 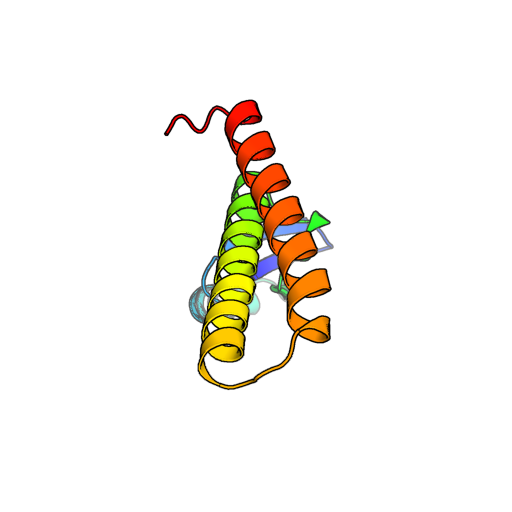ARG A 1 76 ? 16.685 -8.355 -21.380 1.00 60.12 76 ARG A O 1
ATOM 664 N N . THR A 1 77 ? 17.788 -10.110 -20.554 1.00 57.31 77 THR A N 1
ATOM 665 C CA . THR A 1 77 ? 16.583 -10.951 -20.351 1.00 57.31 77 THR A CA 1
ATOM 666 C C . THR A 1 77 ? 15.816 -10.670 -19.049 1.00 57.31 77 THR A C 1
ATOM 668 O O . THR A 1 77 ? 14.583 -10.693 -19.045 1.00 57.31 77 THR A O 1
ATOM 671 N N . ILE A 1 78 ? 16.516 -10.378 -17.943 1.00 59.41 78 ILE A N 1
ATOM 672 C CA . ILE A 1 78 ? 15.891 -10.043 -16.641 1.00 59.41 78 ILE A CA 1
ATOM 673 C C . ILE A 1 78 ? 15.244 -8.649 -16.702 1.00 59.41 78 ILE A C 1
ATOM 675 O O . ILE A 1 78 ? 14.198 -8.409 -16.093 1.00 59.41 78 ILE A O 1
ATOM 679 N N . GLN A 1 79 ? 15.821 -7.752 -17.505 1.00 64.31 79 GLN A N 1
ATOM 680 C CA . GLN A 1 79 ? 15.317 -6.398 -17.704 1.00 64.31 79 GLN A CA 1
ATOM 681 C C . GLN A 1 79 ? 13.989 -6.372 -18.478 1.00 64.31 79 GLN A C 1
ATOM 683 O O . GLN A 1 79 ? 13.128 -5.570 -18.137 1.00 64.31 79 GLN A O 1
ATOM 688 N N . THR A 1 80 ? 13.765 -7.244 -19.473 1.00 71.88 80 THR A N 1
ATOM 689 C CA . THR A 1 80 ? 12.553 -7.174 -20.318 1.00 71.88 80 THR A CA 1
ATOM 690 C C . THR A 1 80 ? 11.262 -7.470 -19.553 1.00 71.88 80 THR A C 1
ATOM 692 O O . THR A 1 80 ? 10.334 -6.672 -19.612 1.00 71.88 80 THR A O 1
ATOM 695 N N . HIS A 1 81 ? 11.195 -8.575 -18.803 1.00 78.81 81 HIS A N 1
ATOM 696 C CA . HIS A 1 81 ? 9.975 -8.940 -18.063 1.00 78.81 81 HIS A CA 1
ATOM 697 C C . HIS A 1 81 ? 9.684 -7.952 -16.932 1.00 78.81 81 HIS A C 1
ATOM 699 O O . HIS A 1 81 ? 8.543 -7.547 -16.722 1.00 78.81 81 HIS A O 1
ATOM 705 N N . THR A 1 82 ? 10.735 -7.521 -16.235 1.00 85.69 82 THR A N 1
ATOM 706 C CA . THR A 1 82 ? 10.621 -6.553 -15.142 1.00 85.69 82 THR A CA 1
ATOM 707 C C . THR A 1 82 ? 10.192 -5.172 -15.657 1.00 85.69 82 THR A C 1
ATOM 709 O O . THR A 1 82 ? 9.395 -4.508 -14.999 1.00 85.69 82 THR A O 1
ATOM 712 N N . ARG A 1 83 ? 10.649 -4.761 -16.854 1.00 85.56 83 ARG A N 1
ATOM 713 C CA . ARG A 1 83 ? 10.184 -3.539 -17.537 1.00 85.56 83 ARG A CA 1
ATOM 714 C C . ARG A 1 83 ? 8.710 -3.612 -17.915 1.00 85.56 83 ARG A C 1
ATOM 716 O O . ARG A 1 83 ? 7.975 -2.709 -17.547 1.00 85.56 83 ARG A O 1
ATOM 723 N N . ILE A 1 84 ? 8.271 -4.700 -18.555 1.00 89.38 84 ILE A N 1
ATOM 724 C CA . ILE A 1 84 ? 6.853 -4.884 -18.915 1.00 89.38 84 ILE A CA 1
ATOM 725 C C . ILE A 1 84 ? 5.968 -4.768 -17.669 1.00 89.38 84 ILE A C 1
ATOM 727 O O . ILE A 1 84 ? 4.994 -4.024 -17.671 1.00 89.38 84 ILE A O 1
ATOM 731 N N . TYR A 1 85 ? 6.355 -5.423 -16.571 1.00 90.62 85 TYR A N 1
ATOM 732 C CA . TYR A 1 85 ? 5.611 -5.337 -15.316 1.00 90.62 85 TYR A CA 1
ATOM 733 C C . TYR A 1 85 ? 5.576 -3.912 -14.731 1.00 90.62 85 TYR A C 1
ATOM 735 O O .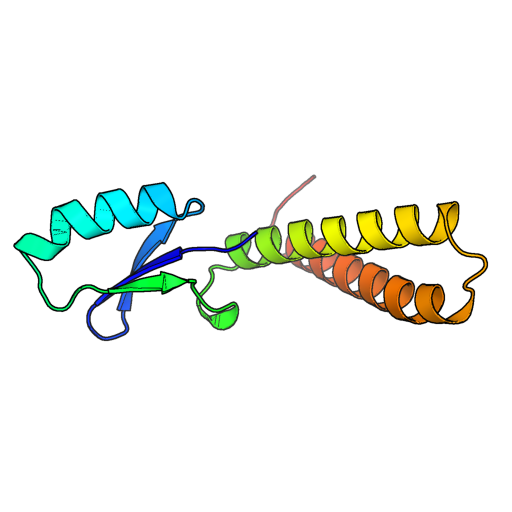 TYR A 1 85 ? 4.551 -3.483 -14.199 1.00 90.62 85 TYR A O 1
ATOM 743 N N . ALA A 1 86 ? 6.676 -3.157 -14.834 1.00 93.12 86 ALA A N 1
ATOM 744 C CA . ALA A 1 86 ? 6.711 -1.756 -14.417 1.00 93.12 86 ALA A CA 1
ATOM 745 C C . ALA A 1 86 ? 5.759 -0.889 -15.259 1.00 93.12 86 ALA A C 1
ATOM 747 O O . ALA A 1 86 ? 5.025 -0.071 -14.701 1.00 93.12 86 ALA A O 1
ATOM 748 N N . ASP A 1 87 ? 5.735 -1.096 -16.575 1.00 94.25 87 ASP A N 1
ATOM 749 C CA . ASP A 1 87 ? 4.882 -0.352 -17.504 1.00 94.25 87 ASP A CA 1
ATOM 750 C C . ASP A 1 87 ? 3.392 -0.664 -17.281 1.00 94.25 87 ASP A C 1
ATOM 752 O O . ASP A 1 87 ? 2.566 0.248 -17.216 1.00 94.25 87 ASP A O 1
ATOM 756 N N . GLU A 1 88 ? 3.034 -1.936 -17.078 1.00 95.81 88 GLU A N 1
ATOM 757 C CA . GLU A 1 88 ? 1.661 -2.359 -16.756 1.00 95.81 88 GLU A CA 1
ATOM 758 C C . GLU A 1 88 ? 1.177 -1.781 -15.419 1.00 95.81 88 GLU A C 1
ATOM 760 O O . GLU A 1 88 ? 0.041 -1.301 -15.299 1.00 95.81 88 GLU A O 1
ATOM 765 N N . LEU A 1 89 ? 2.049 -1.786 -14.405 1.00 95.44 89 LEU A N 1
ATOM 766 C CA . LEU A 1 89 ? 1.746 -1.203 -13.102 1.00 95.44 89 LEU A CA 1
ATOM 767 C C . LEU A 1 89 ? 1.569 0.316 -13.207 1.00 95.44 89 LEU A C 1
ATOM 769 O O . LEU A 1 89 ? 0.619 0.859 -12.642 1.00 95.44 89 LEU A O 1
ATOM 773 N N . GLN A 1 90 ? 2.431 0.999 -13.966 1.00 96.00 90 GLN A N 1
ATOM 774 C CA . GLN A 1 90 ? 2.287 2.427 -14.239 1.00 96.00 90 GLN A CA 1
ATOM 775 C C . GLN A 1 90 ? 0.965 2.733 -14.943 1.00 96.00 90 GLN A C 1
ATOM 777 O O . GLN A 1 90 ? 0.245 3.634 -14.513 1.00 96.00 90 GLN A O 1
ATOM 782 N N . TRP A 1 91 ? 0.623 1.981 -15.990 1.00 95.25 91 TRP A N 1
ATOM 783 C CA . TRP A 1 91 ? -0.638 2.157 -16.704 1.00 95.25 91 TRP A CA 1
ATOM 784 C C . TRP A 1 91 ? -1.842 2.007 -15.767 1.00 95.25 91 TRP A C 1
ATOM 786 O O . TRP A 1 91 ? -2.749 2.842 -15.779 1.00 95.25 91 TRP A O 1
ATOM 796 N N . SER A 1 92 ? -1.809 1.004 -14.887 1.00 93.75 92 SER A N 1
ATOM 797 C CA . SER A 1 92 ? -2.859 0.768 -13.891 1.00 93.75 92 SER A CA 1
ATOM 798 C C . SER A 1 92 ? -2.993 1.930 -12.896 1.00 93.75 92 SER A C 1
ATOM 800 O O . SER A 1 92 ? -4.107 2.378 -12.628 1.00 93.75 92 SER A O 1
ATOM 802 N N . ILE A 1 93 ? -1.873 2.469 -12.396 1.00 94.00 93 ILE A N 1
ATOM 803 C CA . ILE A 1 93 ? -1.840 3.642 -11.500 1.00 94.00 93 ILE A CA 1
ATOM 804 C C . ILE A 1 93 ? -2.421 4.875 -12.198 1.00 94.00 93 ILE A C 1
ATOM 806 O O . ILE A 1 93 ? -3.255 5.585 -11.636 1.00 94.00 93 ILE A O 1
ATOM 810 N N . GLU A 1 94 ? -1.996 5.144 -13.433 1.00 93.75 94 GLU A N 1
ATOM 811 C CA . GLU A 1 94 ? -2.477 6.294 -14.199 1.00 93.75 94 GLU A CA 1
ATOM 812 C C . GLU A 1 94 ? -3.974 6.193 -14.497 1.00 93.75 94 GLU A C 1
ATOM 814 O O . GLU A 1 94 ? -4.692 7.192 -14.404 1.00 93.75 94 GLU A O 1
ATOM 819 N N . HIS A 1 95 ? -4.456 4.994 -14.824 1.00 90.81 95 HIS A N 1
ATOM 820 C CA . HIS A 1 95 ? -5.872 4.740 -15.051 1.00 90.81 95 HIS A CA 1
ATOM 821 C C . HIS A 1 95 ? -6.692 4.909 -13.762 1.00 90.81 95 HIS A C 1
ATOM 823 O O . HIS A 1 95 ? -7.728 5.576 -13.777 1.00 90.81 95 HIS A O 1
ATOM 829 N N . ALA A 1 96 ? -6.203 4.386 -12.634 1.00 88.19 96 ALA A N 1
ATOM 830 C CA . ALA A 1 96 ? -6.834 4.557 -11.328 1.00 88.19 96 ALA A CA 1
ATOM 831 C C . ALA A 1 96 ? -6.951 6.041 -10.941 1.00 88.19 96 ALA A C 1
ATOM 833 O O . ALA A 1 96 ? -8.049 6.499 -10.633 1.00 88.19 96 ALA A O 1
ATOM 834 N N . LYS A 1 97 ? -5.867 6.824 -11.068 1.00 87.94 97 LYS A N 1
ATOM 835 C CA . LYS A 1 97 ? -5.869 8.277 -10.800 1.00 87.94 97 LYS A CA 1
ATOM 836 C C . LYS A 1 97 ? -6.895 9.047 -11.625 1.00 87.94 97 LYS A C 1
ATOM 838 O O . LYS A 1 97 ? -7.559 9.946 -11.110 1.00 87.94 97 LYS A O 1
ATOM 843 N N . ARG A 1 98 ? -7.030 8.701 -12.911 1.00 85.12 98 ARG A N 1
ATOM 844 C CA . ARG A 1 98 ? -8.015 9.330 -13.806 1.00 85.12 98 ARG A CA 1
ATOM 845 C C . ARG A 1 98 ? -9.448 9.057 -13.352 1.00 85.12 98 ARG A C 1
ATOM 847 O O . ARG A 1 98 ? -10.277 9.958 -13.437 1.00 85.12 98 ARG A O 1
ATOM 854 N N . ASN A 1 99 ? -9.723 7.859 -12.841 1.00 80.19 99 ASN A N 1
ATOM 855 C CA . ASN A 1 99 ? -11.062 7.460 -12.406 1.00 80.19 99 ASN A CA 1
ATOM 856 C C . ASN A 1 99 ? -11.435 7.967 -11.007 1.00 80.19 99 ASN A C 1
ATOM 858 O O . ASN A 1 99 ? -12.610 8.215 -10.753 1.00 80.19 99 ASN A O 1
ATOM 862 N N . THR A 1 100 ? -10.467 8.167 -10.110 1.00 69.94 100 THR A N 1
ATOM 863 C CA . THR A 1 100 ? -10.711 8.663 -8.741 1.00 69.94 100 THR A CA 1
ATOM 864 C C . THR A 1 100 ? -10.729 10.190 -8.627 1.00 69.94 100 THR A C 1
ATOM 866 O O . THR A 1 100 ? -10.911 10.729 -7.538 1.00 69.94 100 THR A O 1
ATOM 869 N N . GLY A 1 101 ? -10.559 10.921 -9.734 1.00 65.12 101 GLY A N 1
ATOM 870 C CA . GLY A 1 101 ? -10.566 12.386 -9.726 1.00 65.12 101 GLY A CA 1
ATOM 871 C C . GLY A 1 101 ? -9.284 13.021 -9.174 1.00 65.12 101 GLY A C 1
ATOM 872 O O . GLY A 1 101 ? -9.267 14.229 -8.936 1.00 65.12 101 GLY A O 1
ATOM 873 N N . HIS A 1 102 ? -8.200 12.253 -9.013 1.00 58.34 102 HIS A N 1
ATOM 874 C CA . HIS A 1 102 ? -6.855 12.789 -8.790 1.00 58.34 102 HIS A CA 1
ATOM 875 C C . HIS A 1 102 ? -6.386 13.519 -10.058 1.00 58.34 102 HIS A C 1
ATOM 877 O O . HIS A 1 102 ? -5.747 12.949 -10.945 1.00 58.34 102 HIS A O 1
ATOM 883 N N . LYS A 1 103 ? -6.750 14.800 -10.178 1.00 50.03 103 LYS A N 1
ATOM 884 C CA . LYS A 1 103 ? -6.180 15.691 -11.192 1.00 50.03 103 LYS A CA 1
ATOM 885 C C . LYS A 1 103 ? -4.726 15.986 -10.817 1.00 50.03 103 LYS A C 1
ATOM 887 O O . LYS A 1 103 ? -4.452 16.307 -9.665 1.00 50.03 103 LYS A O 1
ATOM 892 N N . LYS A 1 104 ? -3.833 15.810 -11.796 1.00 47.94 104 LYS A N 1
ATOM 893 C CA . LYS A 1 104 ? -2.436 16.262 -11.740 1.00 47.94 104 LYS A CA 1
ATOM 894 C C . LYS A 1 104 ? -2.341 17.731 -11.347 1.00 47.94 104 LYS A C 1
ATOM 896 O O . LYS A 1 104 ? -3.220 18.498 -11.804 1.00 47.94 104 LYS A O 1
#

pLDDT: mean 87.2, std 11.05, range [47.94, 96.38]